Protein AF-A0A539EDB8-F1 (afdb_monomer_lite)

Sequence (164 aa):
GYEDGTENPQGDEALKVAIVQGAGAGLDGASFVAVQQWRHDFDRFDAMSDDEQDEAIGRRKSDNEELLEAPPSAHVKRTAQESFEPAAFMVRRSMPWVEGNDAGLNFVAFATSLDPFEVMLRRMVGQEDGVVDALFGFTRPISGGHYWCPPMKGGQLDLRALVS

Structure (mmCIF, N/CA/C/O backbone):
data_AF-A0A539EDB8-F1
#
_entry.id   AF-A0A539EDB8-F1
#
loop_
_atom_site.group_PDB
_atom_site.id
_atom_site.type_symbol
_atom_site.label_atom_id
_atom_site.label_alt_id
_atom_site.label_comp_id
_atom_site.label_asym_id
_atom_site.label_entity_id
_atom_site.label_seq_id
_atom_site.pdbx_PDB_ins_code
_atom_site.Cartn_x
_atom_site.Cartn_y
_atom_site.Cartn_z
_atom_site.occupancy
_atom_site.B_iso_or_equiv
_atom_site.auth_seq_id
_atom_site.auth_comp_id
_atom_site.auth_asym_id
_atom_site.auth_atom_id
_atom_site.pdbx_PDB_model_num
ATOM 1 N N . GLY A 1 1 ? 6.923 -11.310 -7.945 1.00 85.50 1 GLY A N 1
ATOM 2 C CA . GLY A 1 1 ? 8.362 -11.614 -8.059 1.00 85.50 1 GLY A CA 1
ATOM 3 C C . GLY A 1 1 ? 9.131 -11.040 -6.890 1.00 85.50 1 GLY A C 1
ATOM 4 O O . GLY A 1 1 ? 9.945 -11.750 -6.328 1.00 85.50 1 GLY A O 1
ATOM 5 N N . TYR A 1 2 ? 8.845 -9.792 -6.525 1.00 95.88 2 TYR A N 1
ATOM 6 C CA . TYR A 1 2 ? 9.372 -9.136 -5.331 1.00 95.88 2 TYR A CA 1
ATOM 7 C C . TYR A 1 2 ? 8.613 -9.559 -4.072 1.00 95.88 2 TYR A C 1
ATOM 9 O O . TYR A 1 2 ? 7.455 -9.981 -4.157 1.00 95.88 2 TYR A O 1
ATOM 17 N N . GLU A 1 3 ? 9.279 -9.442 -2.928 1.00 93.94 3 GLU A N 1
ATOM 18 C CA . GLU A 1 3 ? 8.675 -9.615 -1.611 1.00 93.94 3 GLU A CA 1
ATOM 19 C C . GLU A 1 3 ? 7.806 -8.398 -1.268 1.00 93.94 3 GLU A C 1
ATOM 21 O O . GLU A 1 3 ? 8.204 -7.254 -1.485 1.00 93.94 3 GLU A O 1
ATOM 26 N N . ASP A 1 4 ? 6.610 -8.651 -0.735 1.00 92.00 4 ASP A N 1
ATOM 27 C CA . ASP A 1 4 ? 5.717 -7.613 -0.226 1.00 92.00 4 ASP A CA 1
ATOM 28 C C . ASP A 1 4 ? 5.600 -7.725 1.297 1.00 92.00 4 ASP A C 1
ATOM 30 O O . ASP A 1 4 ? 5.514 -8.820 1.851 1.00 92.00 4 ASP A O 1
ATOM 34 N N . GLY A 1 5 ? 5.560 -6.578 1.975 1.00 88.44 5 GLY A N 1
ATOM 35 C CA . GLY A 1 5 ? 5.430 -6.509 3.430 1.00 88.44 5 GLY A CA 1
ATOM 36 C C . GLY A 1 5 ? 6.739 -6.415 4.220 1.00 88.44 5 GLY A C 1
ATOM 37 O O . GLY A 1 5 ? 6.671 -6.492 5.444 1.00 88.44 5 GLY A O 1
ATOM 38 N N . THR A 1 6 ? 7.890 -6.188 3.573 1.00 91.69 6 THR A N 1
ATOM 39 C CA . THR A 1 6 ? 9.197 -6.019 4.247 1.00 91.69 6 THR A CA 1
ATOM 40 C C . THR A 1 6 ? 9.143 -4.972 5.367 1.00 91.69 6 THR A C 1
ATOM 42 O O . THR A 1 6 ? 9.481 -5.262 6.508 1.00 91.69 6 THR A O 1
ATOM 45 N N . GLU A 1 7 ? 8.604 -3.787 5.063 1.00 91.69 7 GLU A N 1
ATOM 46 C CA . GLU A 1 7 ? 8.484 -2.650 5.996 1.00 91.69 7 GLU A CA 1
ATOM 47 C C . GLU A 1 7 ? 7.111 -2.585 6.692 1.00 91.69 7 GLU A C 1
ATOM 49 O O . GLU A 1 7 ? 6.599 -1.515 7.028 1.00 91.69 7 GLU A O 1
ATOM 54 N N . ASN A 1 8 ? 6.426 -3.723 6.827 1.00 95.12 8 ASN A N 1
ATOM 55 C CA . ASN A 1 8 ? 5.126 -3.764 7.490 1.00 95.12 8 ASN A CA 1
ATOM 56 C C . ASN A 1 8 ? 5.315 -3.702 9.018 1.00 95.12 8 ASN A C 1
ATOM 58 O O . ASN A 1 8 ? 6.122 -4.475 9.543 1.00 95.12 8 ASN A O 1
ATOM 62 N N . PRO A 1 9 ? 4.568 -2.859 9.760 1.00 96.38 9 PRO A N 1
ATOM 63 C CA . PRO A 1 9 ? 4.646 -2.838 11.218 1.00 96.38 9 PRO A CA 1
ATOM 64 C C . PRO A 1 9 ? 4.399 -4.226 11.826 1.00 96.38 9 PRO A C 1
ATOM 66 O O . PRO A 1 9 ? 3.585 -5.007 11.322 1.00 96.38 9 PRO A O 1
ATOM 69 N N . GLN A 1 10 ? 5.079 -4.528 12.934 1.00 95.69 10 GLN A N 1
ATOM 70 C CA . GLN A 1 10 ? 5.021 -5.835 13.597 1.00 95.69 10 GLN A CA 1
ATOM 71 C C . GLN A 1 10 ? 4.654 -5.713 15.079 1.00 95.69 10 GLN A C 1
ATOM 73 O O . GLN A 1 10 ? 4.810 -4.657 15.690 1.00 95.69 10 GLN A O 1
ATOM 78 N N . GLY A 1 11 ? 4.172 -6.816 15.662 1.00 96.31 11 GLY A N 1
ATOM 79 C CA . GLY A 1 11 ? 3.869 -6.909 17.093 1.00 96.31 11 GLY A CA 1
ATOM 80 C C . GLY A 1 11 ? 2.942 -5.794 17.585 1.00 96.31 11 GLY A C 1
ATOM 81 O O . GLY A 1 11 ? 1.912 -5.513 16.972 1.00 96.31 11 GLY A O 1
ATOM 82 N N . ASP A 1 12 ? 3.330 -5.149 18.682 1.00 96.94 12 ASP A N 1
ATOM 83 C CA . ASP A 1 12 ? 2.547 -4.081 19.309 1.00 96.94 12 ASP A CA 1
ATOM 84 C C . ASP A 1 12 ? 2.421 -2.832 18.426 1.00 96.94 12 ASP A C 1
ATOM 86 O O . ASP A 1 12 ? 1.398 -2.150 18.478 1.00 96.94 12 ASP A O 1
ATOM 90 N N . GLU A 1 13 ? 3.409 -2.547 17.572 1.00 96.56 13 GLU A N 1
ATOM 91 C CA . GLU A 1 13 ? 3.330 -1.419 16.637 1.00 96.56 13 GLU A CA 1
ATOM 92 C C . GLU A 1 13 ? 2.261 -1.659 15.571 1.00 96.56 13 GLU A C 1
ATOM 94 O O . GLU A 1 13 ? 1.494 -0.753 15.256 1.00 96.56 13 GLU A O 1
ATOM 99 N N . ALA A 1 14 ? 2.110 -2.899 15.093 1.00 97.31 14 ALA A N 1
ATOM 100 C CA . ALA A 1 14 ? 1.012 -3.247 14.192 1.00 97.31 14 ALA A CA 1
ATOM 101 C C . ALA A 1 14 ? -0.359 -2.992 14.836 1.00 97.31 14 ALA A C 1
ATOM 103 O O . ALA A 1 14 ? -1.269 -2.498 14.174 1.00 97.31 14 ALA A O 1
ATOM 104 N N . LEU A 1 15 ? -0.507 -3.290 16.132 1.00 96.88 15 LEU A N 1
ATOM 105 C CA . LEU A 1 15 ? -1.751 -3.034 16.861 1.00 96.88 15 LEU A CA 1
ATOM 106 C C . LEU A 1 15 ? -2.025 -1.535 17.007 1.00 96.88 15 LEU A C 1
ATOM 108 O O . LEU A 1 15 ? -3.148 -1.109 16.758 1.00 96.88 15 LEU A O 1
ATOM 112 N N . LYS A 1 16 ? -1.013 -0.739 17.368 1.00 96.94 16 LYS A N 1
ATOM 113 C CA . LYS A 1 16 ? -1.145 0.722 17.501 1.00 96.94 16 LYS A CA 1
ATOM 114 C C . LYS A 1 16 ? -1.484 1.399 16.175 1.00 96.94 16 LYS A C 1
ATOM 116 O O . LYS A 1 16 ? -2.280 2.330 16.155 1.00 96.94 16 LYS A O 1
ATOM 121 N N . VAL A 1 17 ? -0.879 0.932 15.083 1.00 97.69 17 VAL A N 1
ATOM 122 C CA . VAL A 1 17 ? -1.097 1.478 13.739 1.00 97.69 17 VAL A CA 1
ATOM 123 C C . VAL A 1 17 ? -2.473 1.096 13.203 1.00 97.69 17 VAL A C 1
ATOM 125 O O . VAL A 1 17 ? -3.142 1.931 12.604 1.00 97.69 17 VAL A O 1
ATOM 128 N N . ALA A 1 18 ? -2.912 -0.149 13.401 1.00 98.19 18 ALA A N 1
ATOM 129 C CA . ALA A 1 18 ? -4.136 -0.652 12.783 1.00 98.19 18 ALA A CA 1
ATOM 130 C C . ALA A 1 18 ? -5.411 -0.402 13.601 1.00 98.19 18 ALA A C 1
ATOM 132 O O . ALA A 1 18 ? -6.488 -0.336 13.010 1.00 98.19 18 ALA A O 1
ATOM 133 N N . ILE A 1 19 ? -5.324 -0.321 14.934 1.00 98.25 19 ILE A N 1
ATOM 134 C CA . ILE A 1 19 ? -6.491 -0.343 15.825 1.00 98.25 19 ILE A CA 1
ATOM 135 C C . ILE A 1 19 ? -6.646 0.988 16.554 1.00 98.25 19 ILE A C 1
ATOM 137 O O . ILE A 1 19 ? -5.753 1.436 17.269 1.00 98.25 19 ILE A O 1
ATOM 141 N N . VAL A 1 20 ? -7.821 1.598 16.413 1.00 98.19 20 VAL A N 1
ATOM 142 C CA . VAL A 1 20 ? -8.168 2.866 17.061 1.00 98.19 20 VAL A CA 1
ATOM 143 C C . VAL A 1 20 ? -8.187 2.705 18.584 1.00 98.19 20 VAL A C 1
ATOM 145 O O . VAL A 1 20 ? -8.784 1.764 19.115 1.00 98.19 20 VAL A O 1
ATOM 148 N N . GLN A 1 21 ? -7.561 3.648 19.292 1.00 96.50 21 GLN A N 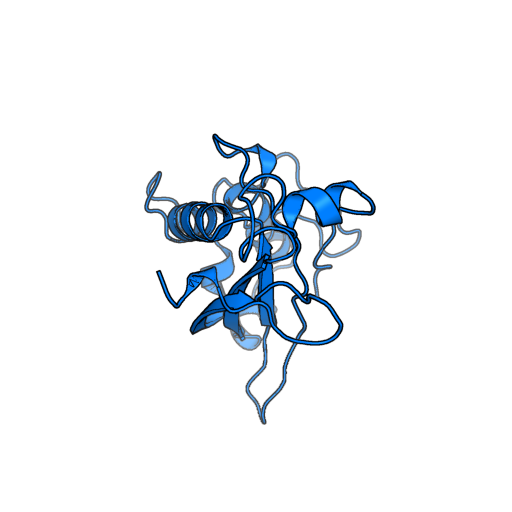1
ATOM 149 C CA . GLN A 1 21 ? -7.521 3.716 20.754 1.00 96.50 21 GLN A CA 1
ATOM 150 C C . GLN A 1 21 ? -7.703 5.162 21.232 1.00 96.50 21 GLN A C 1
ATOM 152 O O . GLN A 1 21 ? -7.154 6.087 20.638 1.00 96.50 21 GLN A O 1
ATOM 157 N N . GLY A 1 22 ? -8.432 5.359 22.332 1.00 95.44 22 GLY A N 1
ATOM 158 C CA . GLY A 1 22 ? -8.632 6.672 22.953 1.00 95.44 22 GLY A CA 1
ATOM 159 C C . GLY A 1 22 ? -9.616 7.598 22.225 1.00 95.44 22 GLY A C 1
ATOM 160 O O . GLY A 1 22 ? -9.765 8.747 22.632 1.00 95.44 22 GLY A O 1
ATOM 161 N N . ALA A 1 23 ? -10.306 7.115 21.189 1.00 94.88 23 ALA A N 1
ATOM 162 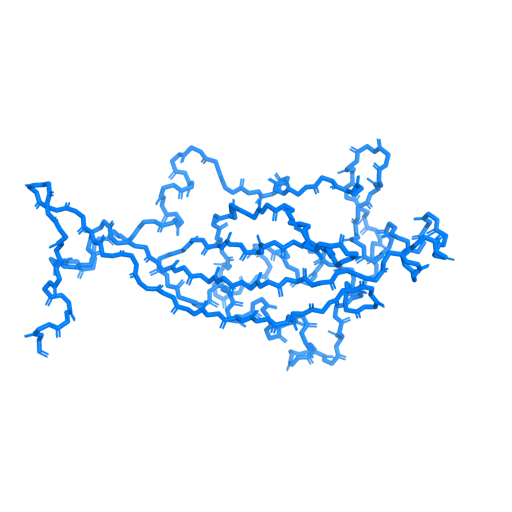C CA . ALA A 1 23 ? -11.360 7.834 20.469 1.00 94.88 23 ALA A CA 1
ATOM 163 C C . ALA A 1 23 ? -12.740 7.676 21.134 1.00 94.88 23 ALA A C 1
ATOM 165 O O . ALA A 1 23 ? -13.677 8.414 20.828 1.00 94.88 23 ALA A O 1
ATOM 166 N N . GLY A 1 24 ? -12.865 6.733 22.069 1.00 93.88 24 GLY A N 1
ATOM 167 C CA . GLY A 1 24 ? -14.055 6.522 22.871 1.00 93.88 24 GLY A CA 1
ATOM 168 C C . GLY A 1 24 ? -14.990 5.447 22.327 1.00 93.88 24 GLY A C 1
ATOM 169 O O . GLY A 1 24 ? -14.699 4.674 21.413 1.00 93.88 24 GLY A O 1
ATOM 170 N N . ALA A 1 25 ? -16.152 5.358 22.963 1.00 91.38 25 ALA A N 1
ATOM 171 C CA . ALA A 1 25 ? -17.072 4.251 22.777 1.00 91.38 25 ALA A CA 1
ATOM 172 C C . ALA A 1 25 ? -17.647 4.197 21.348 1.00 91.38 25 ALA A C 1
ATOM 174 O O . ALA A 1 25 ? -18.200 5.180 20.868 1.00 91.38 25 ALA A O 1
ATOM 175 N N . GLY A 1 26 ? -17.578 3.027 20.707 1.00 91.75 26 GLY A N 1
ATOM 176 C CA . GLY A 1 26 ? -17.996 2.843 19.313 1.00 91.75 26 GLY A CA 1
ATOM 177 C C . GLY A 1 26 ? -16.875 3.049 18.292 1.00 91.75 26 GLY A C 1
ATOM 178 O O . GLY A 1 26 ? -17.048 2.634 17.154 1.00 91.75 26 GLY A O 1
ATOM 179 N N . LEU A 1 27 ? -15.728 3.616 18.686 1.00 95.88 27 LEU A N 1
ATOM 180 C CA . LEU A 1 27 ? -14.536 3.745 17.838 1.00 95.88 27 LEU A CA 1
ATOM 181 C C . LEU A 1 27 ? -13.333 2.983 18.397 1.00 95.88 27 LEU A C 1
ATOM 183 O O . LEU A 1 27 ? -12.590 2.391 17.623 1.00 95.88 27 LEU A O 1
ATOM 187 N N . ASP A 1 28 ? -13.151 2.941 19.716 1.00 96.75 28 ASP A N 1
ATOM 188 C CA . ASP A 1 28 ? -12.068 2.174 20.336 1.00 96.75 28 ASP A CA 1
ATOM 189 C C . ASP A 1 28 ? -12.185 0.684 19.996 1.00 96.75 28 ASP A C 1
ATOM 191 O O . ASP A 1 28 ? -13.193 0.044 20.306 1.00 96.75 28 ASP A O 1
ATOM 195 N N . GLY A 1 29 ? -11.139 0.138 19.373 1.00 97.44 29 GLY A N 1
ATOM 196 C CA . GLY A 1 29 ? -11.099 -1.223 18.836 1.00 97.44 29 GLY A CA 1
ATOM 197 C C . GLY A 1 29 ? -11.517 -1.347 17.365 1.00 97.44 29 GLY A C 1
ATOM 198 O O . GLY A 1 29 ? -11.500 -2.457 16.836 1.00 97.44 29 GLY A O 1
ATOM 199 N N . ALA A 1 30 ? -11.902 -0.249 16.711 1.00 98.06 30 ALA A N 1
ATOM 200 C CA . ALA A 1 30 ? -12.186 -0.219 15.280 1.00 98.06 30 ALA A CA 1
ATOM 201 C C . ALA A 1 30 ? -10.903 -0.171 14.437 1.00 98.06 30 ALA A C 1
ATOM 203 O O . ALA A 1 30 ? -9.815 0.111 14.942 1.00 98.06 30 ALA A O 1
ATOM 204 N N . SER A 1 31 ? -11.056 -0.376 13.131 1.00 98.50 31 SER A N 1
ATOM 205 C CA . SER A 1 31 ? -10.008 -0.137 12.136 1.00 98.50 31 SER A CA 1
ATOM 206 C C . SER A 1 31 ? -10.604 0.448 10.860 1.00 98.50 31 SER A C 1
ATOM 208 O O . SER A 1 31 ? -11.745 0.142 10.505 1.00 98.50 31 SER A O 1
ATOM 210 N N . PHE A 1 32 ? -9.842 1.280 10.162 1.00 98.50 32 PHE A N 1
ATOM 211 C CA . PHE A 1 32 ? -10.184 1.761 8.829 1.00 98.50 32 PHE A CA 1
ATOM 212 C C . PHE A 1 32 ? -9.405 0.961 7.798 1.00 98.50 32 PHE A C 1
ATOM 214 O O . PHE A 1 32 ? -8.218 0.693 7.979 1.00 98.50 32 PHE A O 1
ATOM 221 N N . VAL A 1 33 ? -10.089 0.568 6.725 1.00 98.56 33 VAL A N 1
ATOM 222 C CA . VAL A 1 33 ? -9.537 -0.331 5.714 1.00 98.56 33 VAL A CA 1
ATOM 223 C C . VAL A 1 33 ? -9.606 0.315 4.345 1.00 98.56 33 VAL A C 1
ATOM 225 O O . VAL A 1 33 ? -10.687 0.675 3.878 1.00 98.56 33 VAL A O 1
ATOM 228 N N . ALA A 1 34 ? -8.458 0.408 3.685 1.00 98.44 34 ALA A N 1
ATOM 229 C CA . ALA A 1 34 ? -8.376 0.714 2.267 1.00 98.44 34 ALA A CA 1
ATOM 230 C C . ALA A 1 34 ? -8.158 -0.583 1.487 1.00 98.44 34 ALA A C 1
ATOM 232 O O . ALA A 1 34 ? -7.265 -1.371 1.812 1.00 98.44 34 ALA A O 1
ATOM 233 N N . VAL A 1 35 ? -8.981 -0.805 0.464 1.00 98.31 35 VAL A N 1
ATOM 234 C CA . VAL A 1 35 ? -8.866 -1.949 -0.443 1.00 98.31 35 VAL A CA 1
ATOM 235 C C . VAL A 1 35 ? -8.748 -1.438 -1.865 1.00 98.31 35 VAL A C 1
ATOM 237 O O . VAL A 1 35 ? -9.535 -0.592 -2.287 1.00 98.31 35 VAL A O 1
ATOM 240 N N . GLN A 1 36 ? -7.800 -1.979 -2.621 1.00 98.50 36 GLN A N 1
ATOM 241 C CA . GLN A 1 36 ? -7.713 -1.779 -4.062 1.00 98.50 36 GLN A CA 1
ATOM 242 C C . GLN A 1 36 ? -7.356 -3.090 -4.746 1.00 98.50 36 GLN A C 1
ATOM 244 O O . GLN A 1 36 ? -6.399 -3.760 -4.361 1.00 98.50 36 GLN A O 1
ATOM 249 N N . GLN A 1 37 ? -8.088 -3.435 -5.798 1.00 98.50 37 GLN A N 1
ATOM 250 C CA . GLN A 1 37 ? -7.680 -4.519 -6.678 1.00 98.50 37 GLN A CA 1
ATOM 251 C C . GLN A 1 37 ? -6.803 -3.937 -7.777 1.00 98.50 37 GLN A C 1
ATOM 253 O O . GLN A 1 37 ? -7.242 -3.077 -8.540 1.00 98.50 37 GLN A O 1
ATOM 258 N N . TRP A 1 38 ? -5.570 -4.412 -7.862 1.00 98.50 38 TRP A N 1
ATOM 259 C CA . TRP A 1 38 ? -4.599 -4.024 -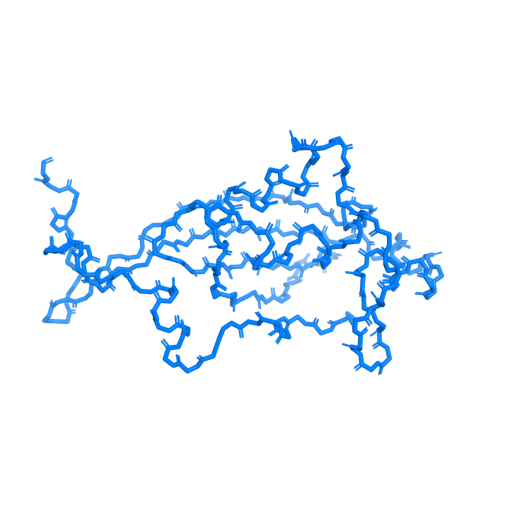8.872 1.00 98.50 38 TRP A CA 1
ATOM 260 C C . TRP A 1 38 ? -4.417 -5.158 -9.863 1.00 98.50 38 TRP A C 1
ATOM 262 O O . TRP A 1 38 ? -4.183 -6.294 -9.455 1.00 98.50 38 TRP A O 1
ATOM 272 N N . ARG A 1 39 ? -4.511 -4.846 -11.156 1.00 98.62 39 ARG A N 1
ATOM 273 C CA . ARG A 1 39 ? -4.239 -5.786 -12.244 1.00 98.62 39 ARG A CA 1
ATOM 274 C C . ARG A 1 39 ? -2.871 -5.502 -12.838 1.00 98.62 39 ARG A C 1
ATOM 276 O O . ARG A 1 39 ? -2.593 -4.357 -13.201 1.00 98.62 39 ARG A O 1
ATOM 283 N N . HIS A 1 40 ? -2.054 -6.540 -12.946 1.00 98.50 40 HIS A N 1
ATOM 284 C CA . HIS A 1 40 ? -0.710 -6.458 -13.505 1.00 98.50 40 HIS A CA 1
ATOM 285 C C . HIS A 1 40 ? -0.726 -6.742 -15.010 1.00 98.50 40 HIS A C 1
ATOM 287 O O . HIS A 1 40 ? -1.537 -7.523 -15.505 1.00 98.50 40 HIS A O 1
ATOM 293 N N . ASP A 1 41 ? 0.179 -6.087 -15.724 1.00 98.25 41 ASP A N 1
ATOM 294 C CA . ASP A 1 41 ? 0.545 -6.363 -17.107 1.00 98.25 41 ASP A CA 1
ATOM 295 C C . ASP A 1 41 ? 1.878 -7.124 -17.085 1.00 98.25 41 ASP A C 1
ATOM 297 O O . ASP A 1 41 ? 2.955 -6.525 -17.027 1.00 98.25 41 ASP A O 1
ATOM 301 N N . PHE A 1 42 ? 1.792 -8.456 -17.020 1.00 96.81 42 PHE A N 1
ATOM 302 C CA . PHE A 1 42 ? 2.973 -9.315 -16.907 1.00 96.81 42 PHE A CA 1
ATOM 303 C C . PHE A 1 42 ? 3.826 -9.291 -18.170 1.00 96.81 42 PHE A C 1
ATOM 305 O O . PHE A 1 42 ? 5.042 -9.275 -18.049 1.00 96.81 42 PHE A O 1
ATOM 312 N N . ASP A 1 43 ? 3.220 -9.192 -19.357 1.00 97.31 43 ASP A N 1
ATOM 313 C CA . ASP A 1 43 ? 3.970 -9.093 -20.614 1.00 97.31 43 ASP A CA 1
ATOM 314 C C . ASP A 1 43 ? 4.849 -7.838 -20.622 1.00 97.31 43 ASP A C 1
ATOM 316 O O . ASP A 1 43 ? 6.018 -7.883 -21.011 1.00 97.31 43 ASP A O 1
ATOM 320 N N . ARG A 1 44 ? 4.307 -6.706 -20.154 1.00 97.69 44 ARG A N 1
ATOM 321 C CA . ARG A 1 44 ? 5.081 -5.472 -20.025 1.00 97.69 44 ARG A CA 1
ATOM 322 C C . ARG A 1 44 ? 6.164 -5.574 -18.959 1.00 97.69 44 ARG A C 1
ATOM 324 O O . ARG A 1 44 ? 7.262 -5.077 -19.184 1.00 97.69 44 ARG A O 1
ATOM 331 N N . PHE A 1 45 ? 5.852 -6.181 -17.819 1.00 97.31 45 PHE A N 1
ATOM 332 C CA . PHE A 1 45 ? 6.811 -6.360 -16.734 1.00 97.31 45 PHE A CA 1
ATOM 333 C C . PHE A 1 45 ? 7.971 -7.280 -17.139 1.00 97.31 45 PHE A C 1
ATOM 335 O O . PHE A 1 45 ? 9.129 -6.933 -16.933 1.00 97.31 45 PHE A O 1
ATOM 342 N N . ASP A 1 46 ? 7.678 -8.405 -17.789 1.00 96.69 46 ASP A N 1
ATOM 343 C CA . ASP A 1 46 ? 8.667 -9.389 -18.238 1.00 96.69 46 ASP A CA 1
ATOM 344 C C . ASP A 1 46 ? 9.523 -8.877 -19.410 1.00 96.69 46 ASP A C 1
ATOM 346 O O . ASP A 1 46 ? 10.618 -9.387 -19.647 1.00 96.69 46 ASP A O 1
ATOM 350 N N . ALA A 1 47 ? 9.052 -7.858 -20.137 1.00 97.94 47 ALA A N 1
ATOM 351 C CA . ALA A 1 47 ? 9.831 -7.171 -21.165 1.00 97.94 47 ALA A CA 1
ATOM 352 C C . ALA A 1 47 ? 10.839 -6.150 -20.599 1.00 97.94 47 ALA A C 1
ATOM 354 O O . ALA A 1 47 ? 11.726 -5.720 -21.340 1.00 97.94 47 ALA A O 1
ATOM 355 N N . MET A 1 48 ? 10.706 -5.747 -19.329 1.00 97.94 48 MET A N 1
ATOM 356 C CA . MET A 1 48 ? 11.673 -4.880 -18.647 1.00 97.94 48 MET A CA 1
ATOM 357 C C . MET A 1 48 ? 12.935 -5.670 -18.292 1.00 97.94 48 MET A C 1
ATOM 359 O O . MET A 1 48 ? 12.860 -6.840 -17.913 1.00 97.94 48 MET A O 1
ATOM 363 N N . SER A 1 49 ? 14.092 -5.018 -18.366 1.00 98.12 49 SER A N 1
ATOM 364 C CA . SER A 1 49 ? 15.331 -5.549 -17.794 1.00 98.12 49 SER A CA 1
ATOM 365 C C . SER A 1 49 ? 15.238 -5.671 -16.268 1.00 98.12 49 SER A C 1
ATOM 367 O O . SER A 1 49 ? 14.430 -4.994 -15.630 1.00 98.12 49 SER A O 1
ATOM 369 N N . ASP A 1 50 ? 16.080 -6.520 -15.672 1.00 97.06 50 ASP A N 1
ATOM 370 C CA . ASP A 1 50 ? 16.119 -6.689 -14.213 1.00 97.06 50 ASP A CA 1
ATOM 371 C C . ASP A 1 50 ? 16.408 -5.355 -13.497 1.00 97.06 50 ASP A C 1
ATOM 373 O O . ASP A 1 50 ? 15.742 -5.040 -12.513 1.00 97.06 50 ASP A O 1
ATOM 377 N N . ASP A 1 51 ? 17.311 -4.532 -14.046 1.00 97.62 51 ASP A N 1
ATOM 378 C CA . ASP A 1 51 ? 17.625 -3.201 -13.512 1.00 97.62 51 ASP A CA 1
ATOM 379 C C . ASP A 1 51 ? 16.403 -2.268 -13.562 1.00 97.62 51 ASP A C 1
ATOM 381 O O . ASP A 1 51 ? 16.098 -1.598 -12.580 1.00 97.62 51 ASP A O 1
ATOM 385 N N . GLU A 1 52 ? 15.644 -2.259 -14.665 1.00 98.19 52 GLU A N 1
ATOM 386 C CA . GLU A 1 52 ? 14.415 -1.457 -14.767 1.00 98.19 52 GLU A CA 1
ATOM 387 C C . GLU A 1 52 ? 13.339 -1.923 -13.773 1.00 98.19 52 GLU A C 1
ATOM 389 O O . GLU A 1 52 ? 12.600 -1.095 -13.232 1.00 98.19 52 GLU A O 1
ATOM 394 N N . GLN A 1 53 ? 13.221 -3.234 -13.521 1.00 98.50 53 GLN A N 1
ATOM 395 C CA . GLN A 1 53 ? 12.299 -3.756 -12.506 1.00 98.50 53 GLN A CA 1
ATOM 396 C C . GLN A 1 53 ? 12.746 -3.327 -11.100 1.00 98.50 53 GLN A C 1
ATOM 398 O O . GLN A 1 53 ? 11.930 -2.824 -10.323 1.00 98.50 53 GLN A O 1
ATOM 403 N N . ASP A 1 54 ? 14.035 -3.471 -10.791 1.00 98.50 54 ASP A N 1
ATOM 404 C CA . ASP A 1 54 ? 14.616 -3.105 -9.500 1.00 98.50 54 ASP A CA 1
ATOM 405 C C . ASP A 1 54 ? 14.502 -1.596 -9.240 1.00 98.50 54 ASP A C 1
ATOM 407 O O . ASP A 1 54 ? 14.122 -1.191 -8.141 1.00 98.50 54 ASP A O 1
ATOM 411 N N . GLU A 1 55 ? 14.744 -0.752 -10.246 1.00 98.38 55 GLU A N 1
ATOM 412 C CA . GLU A 1 55 ? 14.567 0.702 -10.170 1.00 98.38 55 GLU A CA 1
ATOM 413 C C . GLU A 1 55 ? 13.098 1.108 -10.005 1.00 98.38 55 GLU A C 1
ATOM 415 O O . GLU A 1 55 ? 12.797 2.034 -9.249 1.00 98.38 55 GLU A O 1
ATOM 420 N N . ALA A 1 56 ? 12.165 0.417 -10.669 1.00 98.56 56 ALA A N 1
ATOM 421 C CA . ALA A 1 56 ? 10.741 0.706 -10.531 1.00 98.56 56 ALA A CA 1
ATOM 422 C C . ALA A 1 56 ? 10.213 0.366 -9.128 1.00 98.56 56 ALA A C 1
ATOM 424 O O . ALA A 1 56 ? 9.398 1.108 -8.576 1.00 98.56 56 ALA A O 1
ATOM 425 N N . ILE A 1 57 ? 10.686 -0.731 -8.530 1.00 98.38 57 ILE A N 1
ATOM 426 C CA . ILE A 1 57 ? 10.320 -1.123 -7.163 1.00 98.38 57 ILE A CA 1
ATOM 427 C C . ILE A 1 57 ? 11.108 -0.316 -6.120 1.00 98.38 57 ILE A C 1
ATOM 429 O O . ILE A 1 57 ? 10.546 0.106 -5.109 1.00 98.38 57 ILE A O 1
ATOM 433 N N . GLY A 1 58 ? 12.394 -0.071 -6.362 1.00 98.31 58 GLY A N 1
ATOM 434 C CA . GLY A 1 58 ? 13.350 0.501 -5.411 1.00 98.31 58 GLY A CA 1
ATOM 435 C C . GLY A 1 58 ? 14.066 -0.536 -4.539 1.00 98.31 58 GLY A C 1
ATOM 436 O O . GLY A 1 58 ? 14.705 -0.166 -3.555 1.00 98.31 58 GLY A O 1
ATOM 437 N N . ARG A 1 59 ? 13.959 -1.829 -4.866 1.00 98.38 59 ARG A N 1
ATOM 438 C CA . ARG A 1 59 ? 14.645 -2.934 -4.173 1.00 98.38 59 ARG A CA 1
ATOM 439 C C . ARG A 1 59 ? 15.148 -3.940 -5.190 1.00 98.38 59 ARG A C 1
ATOM 441 O O . ARG A 1 59 ? 14.544 -4.066 -6.247 1.00 98.38 59 ARG A O 1
ATOM 448 N N . ARG A 1 60 ? 16.184 -4.698 -4.838 1.00 97.88 60 ARG A N 1
ATOM 449 C CA . ARG A 1 60 ? 16.660 -5.807 -5.663 1.00 97.88 60 ARG A CA 1
ATOM 450 C C . ARG A 1 60 ? 15.753 -7.017 -5.561 1.00 97.88 60 ARG A C 1
ATOM 452 O O . ARG A 1 60 ? 15.434 -7.478 -4.467 1.00 97.88 60 ARG A O 1
ATOM 459 N N . LYS A 1 61 ? 15.397 -7.604 -6.698 1.00 96.94 61 LYS A N 1
ATOM 460 C CA . LYS A 1 61 ? 14.578 -8.825 -6.749 1.00 96.94 61 LYS A CA 1
ATOM 461 C C . LYS A 1 61 ? 15.260 -10.030 -6.106 1.00 96.94 61 LYS A C 1
ATOM 463 O O . LYS A 1 61 ? 14.584 -10.910 -5.582 1.00 96.94 61 LYS A O 1
ATOM 468 N N . SER A 1 62 ? 16.590 -10.091 -6.190 1.00 96.69 62 SER A N 1
ATOM 469 C CA . SER A 1 62 ? 17.392 -11.258 -5.810 1.00 96.69 62 SER A CA 1
ATOM 470 C C . SER A 1 62 ? 17.479 -11.489 -4.304 1.00 96.69 62 SER A C 1
ATOM 472 O O . SER A 1 62 ? 17.509 -12.636 -3.865 1.00 96.69 62 SER A O 1
ATOM 474 N N . ASP A 1 63 ? 17.565 -10.412 -3.527 1.00 96.50 63 ASP A N 1
ATOM 475 C CA . ASP A 1 63 ? 17.816 -10.444 -2.081 1.00 96.50 63 ASP A CA 1
ATOM 476 C C . ASP A 1 63 ? 16.916 -9.484 -1.292 1.00 96.50 63 ASP A C 1
ATOM 478 O O . ASP A 1 63 ? 17.036 -9.401 -0.071 1.00 96.50 63 ASP A O 1
ATOM 482 N N . ASN A 1 64 ? 15.996 -8.794 -1.973 1.00 97.44 64 ASN A N 1
ATOM 483 C CA . ASN A 1 64 ? 15.087 -7.821 -1.387 1.00 97.44 64 ASN A CA 1
ATOM 484 C C . ASN A 1 64 ? 15.816 -6.664 -0.679 1.00 97.44 64 ASN A C 1
ATOM 486 O O . ASN A 1 64 ? 15.221 -6.023 0.180 1.00 97.44 64 ASN A O 1
ATOM 490 N N . GLU A 1 65 ? 17.076 -6.347 -0.995 1.00 97.00 65 GLU A N 1
ATOM 491 C CA . GLU A 1 65 ? 17.731 -5.165 -0.420 1.00 97.00 65 GLU A CA 1
ATOM 492 C C . GLU A 1 65 ? 17.244 -3.870 -1.080 1.00 97.00 65 GLU A C 1
ATOM 494 O O . GLU A 1 65 ? 17.066 -3.804 -2.297 1.00 97.00 65 GLU A O 1
ATOM 499 N N . GLU A 1 66 ? 17.051 -2.816 -0.282 1.00 96.50 66 GLU A N 1
ATOM 500 C CA . GLU A 1 66 ? 16.709 -1.490 -0.804 1.00 96.50 66 GLU A CA 1
ATOM 501 C C . GLU A 1 66 ? 17.868 -0.889 -1.606 1.00 96.50 66 GLU A C 1
ATOM 503 O O . GLU A 1 66 ? 19.036 -0.969 -1.218 1.00 96.50 66 GLU A O 1
ATOM 508 N N . LEU A 1 67 ? 17.539 -0.245 -2.724 1.00 97.25 67 LEU A N 1
ATOM 509 C CA . LEU A 1 67 ? 18.505 0.500 -3.516 1.00 97.25 67 LEU A CA 1
ATOM 510 C C . LEU A 1 67 ? 18.764 1.872 -2.879 1.00 97.25 67 LEU A C 1
ATOM 512 O O . LEU A 1 67 ? 17.858 2.699 -2.759 1.00 97.25 67 LEU A O 1
ATOM 516 N N . LEU A 1 68 ? 20.024 2.139 -2.524 1.00 93.50 68 LEU A N 1
ATOM 517 C CA . LEU A 1 68 ? 20.438 3.425 -1.946 1.00 93.50 68 LEU A CA 1
ATOM 518 C C . LEU A 1 68 ? 20.128 4.601 -2.885 1.00 93.50 68 LEU A C 1
ATOM 520 O O . LEU A 1 68 ? 19.564 5.602 -2.453 1.00 93.50 68 LEU A O 1
ATOM 524 N N . GLU A 1 69 ? 20.422 4.429 -4.174 1.00 94.94 69 GLU A N 1
ATOM 525 C CA . GLU A 1 69 ? 20.262 5.444 -5.222 1.00 94.94 69 GLU A CA 1
ATOM 526 C C . GLU A 1 69 ? 19.050 5.150 -6.126 1.00 94.94 69 GLU A C 1
ATOM 528 O O . GLU A 1 69 ? 19.096 5.379 -7.334 1.00 94.94 69 GLU A O 1
ATOM 533 N N . ALA A 1 70 ? 17.964 4.602 -5.565 1.00 96.88 70 ALA A N 1
ATOM 534 C CA . ALA A 1 70 ? 16.724 4.418 -6.320 1.00 96.88 70 ALA A CA 1
ATOM 535 C C . ALA A 1 70 ? 16.206 5.756 -6.886 1.00 96.88 70 ALA A C 1
ATOM 537 O O . ALA A 1 70 ? 16.257 6.780 -6.191 1.00 96.88 70 ALA A O 1
ATOM 538 N N . PRO A 1 71 ? 15.637 5.760 -8.107 1.00 98.19 71 PRO A N 1
ATOM 539 C CA . PRO A 1 71 ? 15.060 6.966 -8.680 1.00 98.19 71 PRO A CA 1
ATOM 540 C C . PRO A 1 71 ? 13.900 7.493 -7.815 1.00 98.19 71 PRO A C 1
ATOM 542 O O . PRO A 1 71 ? 13.206 6.709 -7.165 1.00 98.19 71 PRO A O 1
ATOM 545 N N . PRO A 1 72 ? 13.597 8.807 -7.845 1.00 98.31 72 PRO A N 1
ATOM 546 C CA . PRO A 1 72 ? 12.493 9.380 -7.067 1.00 98.31 72 PRO A CA 1
ATOM 547 C C . PRO A 1 72 ? 11.111 8.778 -7.365 1.00 98.31 72 PRO A C 1
ATOM 549 O O . PRO A 1 72 ? 10.206 8.899 -6.542 1.00 98.31 72 PRO A O 1
ATOM 552 N N . SER A 1 73 ? 10.939 8.161 -8.539 1.00 98.62 73 SER A N 1
ATOM 553 C CA . SER A 1 73 ? 9.720 7.463 -8.961 1.00 98.62 73 SER A CA 1
ATOM 554 C C . SER A 1 73 ? 9.605 6.033 -8.432 1.00 98.62 73 SER A C 1
ATOM 556 O O . SER A 1 73 ? 8.543 5.438 -8.594 1.00 98.62 73 SER A O 1
ATOM 558 N N . ALA A 1 74 ? 10.663 5.467 -7.842 1.00 98.69 74 ALA A N 1
ATOM 559 C CA . ALA A 1 74 ? 10.655 4.106 -7.317 1.00 98.69 74 ALA A CA 1
ATOM 560 C C . ALA A 1 74 ? 9.571 3.934 -6.250 1.00 98.69 74 ALA A C 1
ATOM 562 O O . ALA A 1 74 ? 9.443 4.781 -5.360 1.00 98.69 74 ALA A O 1
ATOM 563 N N . HIS A 1 75 ? 8.838 2.821 -6.299 1.00 98.56 75 HIS A N 1
ATOM 564 C CA . HIS A 1 75 ? 7.692 2.579 -5.424 1.00 98.56 75 HIS A CA 1
ATOM 565 C C . HIS A 1 75 ? 8.040 2.759 -3.939 1.00 98.56 75 HIS A C 1
ATOM 567 O O . HIS A 1 75 ? 7.369 3.516 -3.241 1.00 98.56 75 HIS A O 1
ATOM 573 N N . VAL A 1 76 ? 9.159 2.185 -3.474 1.00 97.69 76 VAL A N 1
ATOM 574 C CA . VAL A 1 76 ? 9.630 2.359 -2.086 1.00 97.69 76 VAL A CA 1
ATOM 575 C C . VAL A 1 76 ? 9.822 3.833 -1.713 1.00 97.69 76 VAL A C 1
ATOM 577 O O . VAL A 1 76 ? 9.426 4.232 -0.622 1.00 97.69 76 VAL A O 1
ATOM 580 N N . LYS A 1 77 ? 10.346 4.679 -2.611 1.00 97.56 77 LYS A N 1
ATOM 581 C CA . LYS A 1 77 ? 10.492 6.122 -2.345 1.00 97.56 77 LYS A CA 1
ATOM 582 C C . LYS A 1 77 ? 9.145 6.846 -2.336 1.00 97.56 77 LYS A C 1
ATOM 584 O O . LYS A 1 77 ? 8.975 7.807 -1.589 1.00 97.56 77 LYS A O 1
ATOM 589 N N . ARG A 1 78 ? 8.168 6.381 -3.123 1.00 98.31 78 ARG A N 1
ATOM 590 C CA . ARG A 1 78 ? 6.804 6.936 -3.124 1.00 98.31 78 ARG A CA 1
ATOM 591 C C . ARG A 1 78 ? 5.991 6.527 -1.898 1.00 98.31 78 ARG A C 1
ATOM 593 O O . ARG A 1 78 ? 5.083 7.264 -1.527 1.00 98.31 78 ARG A O 1
ATOM 600 N N . THR A 1 79 ? 6.304 5.397 -1.263 1.00 97.50 79 THR A N 1
ATOM 601 C CA . THR A 1 79 ? 5.480 4.818 -0.186 1.00 97.50 79 THR A CA 1
ATOM 602 C C . THR A 1 79 ? 6.210 4.596 1.141 1.00 97.50 79 THR A C 1
ATOM 604 O O . THR A 1 79 ? 5.652 3.952 2.028 1.00 97.50 79 THR A O 1
ATOM 607 N N . ALA A 1 80 ? 7.432 5.110 1.309 1.00 96.50 80 ALA A N 1
ATOM 608 C CA . ALA A 1 80 ? 8.159 5.079 2.581 1.00 96.50 80 ALA A CA 1
ATOM 609 C C . ALA A 1 80 ? 7.337 5.776 3.679 1.00 96.50 80 ALA A C 1
ATOM 611 O O . ALA A 1 80 ? 7.142 6.994 3.644 1.00 96.50 80 ALA A O 1
ATOM 612 N N . GLN A 1 81 ? 6.800 5.008 4.626 1.00 96.75 81 GLN A N 1
ATOM 613 C CA . GLN A 1 81 ? 5.727 5.453 5.527 1.00 96.75 81 GLN A CA 1
ATOM 614 C C . GLN A 1 81 ? 6.194 6.564 6.477 1.00 96.75 81 GLN A C 1
ATOM 616 O O . GLN A 1 81 ? 5.459 7.505 6.772 1.00 96.75 81 GLN A O 1
ATOM 621 N N . GLU A 1 82 ? 7.449 6.488 6.899 1.00 96.31 82 GLU A N 1
ATOM 622 C CA . GLU A 1 82 ? 8.149 7.434 7.760 1.00 96.31 82 GLU A CA 1
ATOM 623 C C . GLU A 1 82 ? 8.491 8.768 7.080 1.00 96.31 82 GLU A C 1
ATOM 625 O O . GLU A 1 82 ? 8.832 9.728 7.763 1.00 96.31 82 GLU A O 1
ATOM 630 N N . SER A 1 83 ? 8.392 8.851 5.749 1.00 95.75 83 SER A N 1
ATOM 631 C CA . SER A 1 83 ? 8.725 10.061 4.979 1.00 95.75 83 SER A CA 1
ATOM 632 C C . SER A 1 83 ? 7.569 11.066 4.847 1.00 95.75 83 SER A C 1
ATOM 634 O O . SER A 1 83 ? 7.698 12.083 4.160 1.00 95.75 83 SER A O 1
ATOM 636 N N . PHE A 1 84 ? 6.422 10.770 5.457 1.00 97.25 84 PHE A N 1
ATOM 637 C CA . PHE A 1 84 ? 5.250 11.643 5.493 1.00 97.25 84 PHE A CA 1
ATOM 638 C C . PHE A 1 84 ? 5.180 12.397 6.826 1.00 97.25 84 PHE A C 1
ATOM 640 O O . PHE A 1 84 ? 5.702 11.931 7.836 1.00 97.25 84 PHE A O 1
ATOM 647 N N . GLU A 1 85 ? 4.507 13.550 6.834 1.00 95.56 85 GLU A N 1
ATOM 648 C CA . GLU A 1 85 ? 4.234 14.326 8.048 1.00 95.56 85 GLU A CA 1
ATOM 649 C C . GLU A 1 85 ? 2.714 14.563 8.190 1.00 95.56 85 GLU A C 1
ATOM 651 O O . GLU A 1 85 ? 2.142 15.302 7.381 1.00 95.56 85 GLU A O 1
ATOM 656 N N . PRO A 1 86 ? 2.042 13.947 9.183 1.00 95.81 86 PRO A N 1
ATOM 657 C CA . PRO A 1 86 ? 2.574 12.911 10.076 1.00 95.81 86 PRO A CA 1
ATOM 658 C C . PRO A 1 86 ? 2.933 11.623 9.314 1.00 95.81 86 PRO A C 1
ATOM 660 O O . PRO A 1 86 ? 2.459 11.399 8.199 1.00 95.81 86 PRO A O 1
ATOM 663 N N . ALA A 1 87 ? 3.745 10.759 9.933 1.00 97.19 87 ALA A N 1
ATOM 664 C CA . ALA A 1 87 ? 4.126 9.478 9.342 1.00 97.19 87 ALA A CA 1
ATOM 665 C C . ALA A 1 87 ? 2.887 8.641 8.987 1.00 97.19 87 ALA A C 1
ATOM 667 O O . ALA A 1 87 ? 1.979 8.449 9.800 1.00 97.19 87 ALA A O 1
ATOM 668 N N . ALA A 1 88 ? 2.864 8.120 7.766 1.00 97.50 88 ALA A N 1
ATOM 669 C CA . ALA A 1 88 ? 1.708 7.476 7.158 1.00 97.50 88 ALA A CA 1
ATOM 670 C C . ALA A 1 88 ? 1.733 5.956 7.376 1.00 97.50 88 ALA A C 1
ATOM 672 O O . ALA A 1 88 ? 1.611 5.180 6.431 1.00 97.50 88 ALA A O 1
ATOM 673 N N . PHE A 1 89 ? 1.902 5.514 8.624 1.00 97.88 89 PHE A N 1
ATOM 674 C CA . PHE A 1 89 ? 1.951 4.084 8.923 1.00 97.88 89 PHE A CA 1
ATOM 675 C C . PHE A 1 89 ? 0.603 3.384 8.687 1.00 97.88 89 PHE A C 1
ATOM 677 O O . PHE A 1 89 ? -0.453 3.861 9.102 1.00 97.88 89 PHE A O 1
ATOM 684 N N . MET A 1 90 ? 0.656 2.205 8.070 1.00 97.94 90 MET A N 1
ATOM 685 C CA . MET A 1 90 ? -0.456 1.279 7.873 1.00 97.94 90 MET A CA 1
ATOM 686 C C . MET A 1 90 ? 0.024 -0.175 7.960 1.00 97.94 90 MET A C 1
ATOM 688 O O . MET A 1 90 ? 1.170 -0.493 7.638 1.00 97.94 90 MET A O 1
ATOM 692 N N . VAL A 1 91 ? -0.871 -1.081 8.356 1.00 98.38 91 VAL A N 1
ATOM 693 C CA . VAL A 1 91 ? -0.620 -2.527 8.329 1.00 98.38 91 VAL A CA 1
ATOM 694 C C . VAL A 1 91 ? -1.211 -3.118 7.061 1.00 98.38 91 VAL A C 1
ATOM 696 O O . VAL A 1 91 ? -2.429 -3.178 6.894 1.00 98.38 91 VAL A O 1
ATOM 699 N N . ARG A 1 92 ? -0.349 -3.608 6.177 1.00 98.12 92 ARG A N 1
ATOM 700 C CA . ARG A 1 92 ? -0.741 -4.237 4.916 1.00 98.12 92 ARG A CA 1
ATOM 701 C C . ARG A 1 92 ? -1.009 -5.728 5.113 1.00 98.12 92 ARG A C 1
ATOM 703 O O . ARG A 1 92 ? -0.265 -6.438 5.791 1.00 98.12 92 ARG A O 1
ATOM 710 N N . ARG A 1 93 ? -2.097 -6.209 4.520 1.00 97.06 93 ARG A N 1
ATOM 711 C CA . ARG A 1 93 ? -2.505 -7.622 4.426 1.00 97.06 93 ARG A CA 1
ATOM 712 C C . ARG A 1 93 ? -2.840 -7.981 2.980 1.00 97.06 93 ARG A C 1
ATOM 714 O O . ARG A 1 93 ? -3.769 -8.742 2.717 1.00 97.06 93 ARG A O 1
ATOM 721 N N . SER A 1 94 ? -2.095 -7.383 2.059 1.00 97.19 94 SER A N 1
ATOM 722 C CA . SER A 1 94 ? -2.249 -7.590 0.630 1.00 97.19 94 SER A CA 1
ATOM 723 C C . SER A 1 94 ? -1.956 -9.038 0.246 1.00 97.19 94 SER A C 1
ATOM 725 O O . SER A 1 94 ? -1.122 -9.693 0.867 1.00 97.19 94 SER A O 1
ATOM 727 N N . MET A 1 95 ? -2.641 -9.536 -0.779 1.00 96.81 95 MET A N 1
ATOM 728 C CA . MET A 1 95 ? -2.440 -10.889 -1.302 1.00 96.81 95 MET A CA 1
ATOM 729 C C . MET A 1 95 ? -2.574 -10.904 -2.825 1.00 96.81 95 MET A C 1
ATOM 731 O O . MET A 1 95 ? -3.387 -10.146 -3.366 1.00 96.81 95 MET A O 1
ATOM 735 N N . PRO A 1 96 ? -1.825 -11.763 -3.538 1.00 97.56 96 PRO A N 1
ATOM 736 C CA . PRO A 1 96 ? -2.009 -11.931 -4.972 1.00 97.56 96 PRO A CA 1
ATOM 737 C C . PRO A 1 96 ? -3.390 -12.524 -5.292 1.00 97.56 96 PRO A C 1
ATOM 739 O O . PRO A 1 96 ? -3.974 -13.249 -4.484 1.00 97.56 96 PRO A O 1
ATOM 742 N N . TRP A 1 97 ? -3.904 -12.247 -6.488 1.00 97.88 97 TRP A N 1
ATOM 743 C CA . TRP A 1 97 ? -5.135 -12.845 -7.016 1.00 97.88 97 TRP A CA 1
ATOM 744 C C . TRP A 1 97 ? -4.978 -13.252 -8.478 1.00 97.88 97 TRP A C 1
ATOM 746 O O . TRP A 1 97 ? -4.124 -12.724 -9.189 1.00 97.88 97 TRP A O 1
ATOM 756 N N . VAL A 1 98 ? -5.828 -14.185 -8.910 1.00 97.50 98 VAL A N 1
ATOM 757 C CA . VAL A 1 98 ? -5.921 -14.674 -10.290 1.00 97.50 98 VAL A CA 1
ATOM 758 C C . VAL A 1 98 ? -7.394 -14.885 -10.638 1.00 97.50 98 VAL A C 1
ATOM 760 O O . VAL A 1 98 ? -8.134 -15.483 -9.856 1.00 97.50 98 VAL A O 1
ATOM 763 N N . GLU A 1 99 ? -7.808 -14.423 -11.812 1.00 96.19 99 GLU A N 1
ATOM 764 C CA . GLU A 1 99 ? -9.123 -14.649 -12.405 1.00 96.19 99 GLU A CA 1
ATOM 765 C C . GLU A 1 99 ? -8.973 -14.875 -13.918 1.00 96.19 99 GLU A C 1
ATOM 767 O O . GLU A 1 99 ? -8.764 -13.950 -14.701 1.00 96.19 99 GLU A O 1
ATOM 772 N N . GLY A 1 100 ? -9.064 -16.135 -14.352 1.00 94.75 100 GLY A N 1
ATOM 773 C CA . GLY A 1 100 ? -8.807 -16.489 -15.749 1.00 94.75 100 GLY A CA 1
ATOM 774 C C . GLY A 1 100 ? -7.372 -16.143 -16.156 1.00 94.75 100 GLY A C 1
ATOM 775 O O . GLY A 1 100 ? -6.430 -16.688 -15.586 1.00 94.75 100 GLY A O 1
ATOM 776 N N . ASN A 1 101 ? -7.224 -15.248 -17.137 1.00 93.38 101 ASN A N 1
ATOM 777 C CA . ASN A 1 101 ? -5.921 -14.745 -17.592 1.00 93.38 101 AS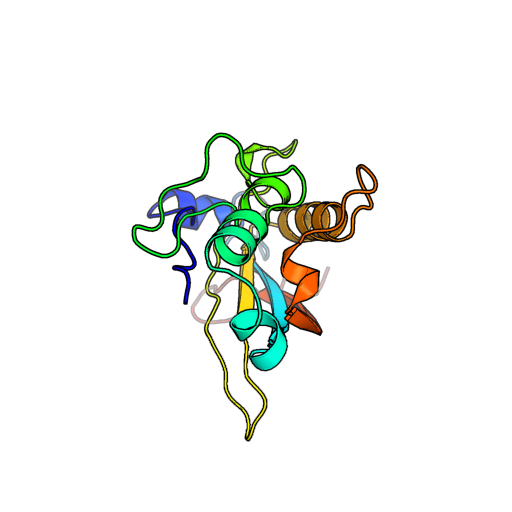N A CA 1
ATOM 778 C C . ASN A 1 101 ? -5.499 -13.445 -16.889 1.00 93.38 101 ASN A C 1
ATOM 780 O O . ASN A 1 101 ? -4.377 -12.989 -17.092 1.00 93.38 101 ASN A O 1
ATOM 784 N N . ASP A 1 102 ? -6.385 -12.841 -16.097 1.00 96.88 102 ASP A N 1
ATOM 785 C CA . ASP A 1 102 ? -6.069 -11.645 -15.330 1.00 96.88 102 ASP A CA 1
ATOM 786 C C . ASP A 1 102 ? -5.504 -12.048 -13.964 1.00 96.88 102 ASP A C 1
ATOM 788 O O . ASP A 1 102 ? -5.955 -13.006 -13.334 1.00 96.88 102 ASP A O 1
ATOM 792 N N . ALA A 1 103 ? -4.513 -11.307 -13.485 1.00 98.00 103 ALA A N 1
ATOM 793 C CA . ALA A 1 103 ? -3.954 -11.494 -12.157 1.00 98.00 103 ALA A CA 1
ATOM 794 C C . ALA A 1 103 ? -3.335 -10.192 -11.641 1.00 98.00 103 ALA A C 1
ATOM 796 O O . ALA A 1 103 ? -3.091 -9.242 -12.394 1.00 98.00 103 ALA A O 1
ATOM 797 N N . GLY A 1 104 ? -3.081 -10.143 -10.339 1.00 98.25 104 GLY A N 1
ATOM 798 C CA . GLY A 1 104 ? -2.377 -9.026 -9.727 1.00 98.25 104 GLY A CA 1
ATOM 799 C C . GLY A 1 104 ? -2.396 -9.069 -8.209 1.00 98.25 104 GLY A C 1
ATOM 800 O O . GLY A 1 104 ? -2.259 -10.141 -7.624 1.00 98.25 104 GLY A O 1
ATOM 801 N N . LEU A 1 105 ? -2.573 -7.911 -7.571 1.00 98.50 105 LEU A N 1
ATOM 802 C CA . LEU A 1 105 ? -2.532 -7.751 -6.117 1.00 98.50 105 LEU A CA 1
ATOM 803 C C . LEU A 1 105 ? -3.851 -7.184 -5.587 1.00 98.50 105 LEU A C 1
ATOM 805 O O . LEU A 1 105 ? -4.343 -6.171 -6.075 1.00 98.50 105 LEU A O 1
ATOM 809 N N . ASN A 1 106 ? -4.413 -7.812 -4.560 1.00 98.25 106 ASN A N 1
ATOM 810 C CA . ASN A 1 106 ? -5.437 -7.200 -3.728 1.00 98.25 106 ASN A CA 1
ATOM 811 C C . ASN A 1 106 ? -4.694 -6.449 -2.638 1.00 98.25 106 ASN A C 1
ATOM 813 O O . ASN A 1 106 ? -4.247 -7.058 -1.670 1.00 98.25 106 ASN A O 1
ATOM 817 N N . PHE A 1 107 ? -4.520 -5.146 -2.826 1.00 98.50 107 PHE A N 1
ATOM 818 C CA . PHE A 1 107 ? -3.989 -4.277 -1.793 1.00 98.50 107 PHE A CA 1
ATOM 819 C C . PHE A 1 107 ? -5.032 -4.144 -0.685 1.00 98.50 107 PHE A C 1
ATOM 821 O O . PHE A 1 107 ? -6.174 -3.769 -0.954 1.00 98.50 107 PHE A O 1
ATOM 828 N N . VAL A 1 108 ? -4.638 -4.456 0.547 1.00 98.31 108 VAL A N 1
ATOM 829 C CA . VAL A 1 108 ? -5.478 -4.297 1.739 1.00 98.31 108 VAL A CA 1
ATOM 830 C C . VAL A 1 108 ? -4.622 -3.681 2.829 1.00 98.31 108 VAL A C 1
ATOM 832 O O . VAL A 1 108 ? -3.613 -4.271 3.216 1.00 98.31 108 VAL A O 1
ATOM 835 N N . ALA A 1 109 ? -5.023 -2.525 3.343 1.00 98.38 109 ALA A N 1
ATOM 836 C CA . ALA A 1 109 ? -4.314 -1.836 4.412 1.00 98.38 109 ALA A CA 1
ATOM 837 C C . ALA A 1 109 ? -5.259 -1.443 5.544 1.00 98.38 109 ALA A C 1
ATOM 839 O O . ALA A 1 109 ? -6.371 -0.989 5.289 1.00 98.38 109 ALA A O 1
ATOM 840 N N . PHE A 1 110 ? -4.787 -1.611 6.777 1.00 98.62 110 PHE A N 1
ATOM 841 C CA . PHE A 1 110 ? -5.477 -1.273 8.016 1.00 98.62 110 PHE A CA 1
ATOM 842 C C . PHE A 1 110 ? -4.749 -0.127 8.715 1.00 98.62 110 PHE A C 1
ATOM 844 O O . PHE A 1 110 ? -3.524 -0.172 8.860 1.00 98.62 110 PHE A O 1
ATOM 851 N N . ALA A 1 111 ? -5.496 0.868 9.178 1.00 98.50 111 ALA A N 1
ATOM 852 C CA . ALA A 1 111 ? -4.967 1.998 9.931 1.00 98.50 111 ALA A CA 1
ATOM 853 C C . ALA A 1 111 ? -6.020 2.572 10.898 1.00 98.50 111 ALA A C 1
ATOM 855 O O . ALA A 1 111 ? -7.198 2.202 10.862 1.00 98.50 111 ALA A O 1
ATOM 856 N N . THR A 1 112 ? -5.607 3.494 11.768 1.00 98.06 112 THR A N 1
ATOM 857 C CA . THR A 1 112 ? -6.511 4.223 12.677 1.00 98.06 112 THR A CA 1
ATOM 858 C C . THR A 1 112 ? -7.329 5.325 11.990 1.00 98.06 112 THR A C 1
ATOM 860 O O . THR A 1 112 ? -8.301 5.804 12.571 1.00 98.06 112 THR A O 1
ATOM 863 N N . SER A 1 113 ? -6.988 5.695 10.753 1.00 97.56 113 SER A N 1
ATOM 864 C CA . SER A 1 113 ? -7.769 6.554 9.852 1.00 97.56 113 SER A CA 1
ATOM 865 C C . SER A 1 113 ? -7.486 6.178 8.389 1.00 97.56 113 SER A C 1
ATOM 867 O O . SER A 1 113 ? -6.660 5.308 8.117 1.00 97.56 113 SER A O 1
ATOM 869 N N . LEU A 1 114 ? -8.165 6.815 7.429 1.00 97.88 114 LEU A N 1
ATOM 870 C CA . LEU A 1 114 ? -7.877 6.637 5.996 1.00 97.88 114 LEU A CA 1
ATOM 871 C C . LEU A 1 114 ? -6.725 7.526 5.496 1.00 97.88 114 LEU A C 1
ATOM 873 O O . LEU A 1 114 ? -6.239 7.320 4.384 1.00 97.88 114 LEU A O 1
ATOM 877 N N . ASP A 1 115 ? -6.260 8.480 6.309 1.00 97.88 115 ASP A N 1
ATOM 878 C CA . ASP A 1 115 ? -5.286 9.491 5.883 1.00 97.88 115 ASP A CA 1
ATOM 879 C C . ASP A 1 115 ? -3.967 8.887 5.382 1.00 97.88 115 ASP A C 1
ATOM 881 O O . ASP A 1 115 ? -3.526 9.307 4.310 1.00 97.88 115 ASP A O 1
ATOM 885 N N . PRO A 1 116 ? -3.355 7.880 6.053 1.00 98.12 116 PRO A N 1
ATOM 886 C CA . PRO A 1 116 ? -2.117 7.261 5.577 1.00 98.12 116 PRO A CA 1
ATOM 887 C C . PRO A 1 116 ? -2.214 6.734 4.143 1.00 98.12 116 PRO A C 1
ATOM 889 O O . PRO A 1 116 ? -1.298 6.903 3.340 1.00 98.12 116 PRO A O 1
ATOM 892 N N . PHE A 1 117 ? -3.353 6.127 3.805 1.00 97.38 117 PHE A N 1
ATOM 893 C CA . PHE A 1 117 ? -3.605 5.622 2.463 1.00 97.38 117 PHE A CA 1
ATOM 894 C C . PHE A 1 117 ? -3.782 6.762 1.458 1.00 97.38 117 PHE A C 1
ATOM 896 O O . PHE A 1 117 ? -3.192 6.729 0.378 1.00 97.38 117 PHE A O 1
ATOM 903 N N . GLU A 1 118 ? -4.561 7.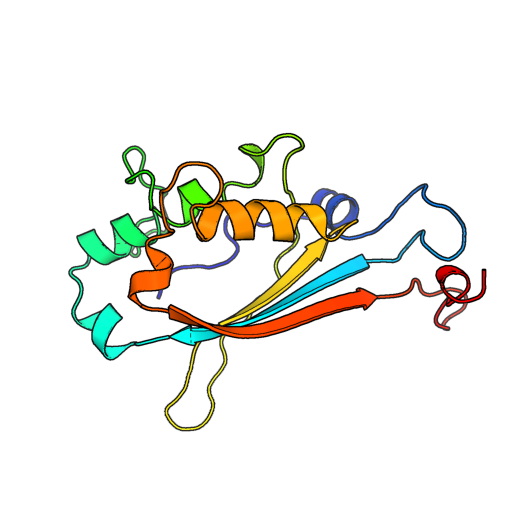788 1.807 1.00 96.88 118 GLU A N 1
ATOM 904 C CA . GLU A 1 118 ? -4.817 8.903 0.899 1.00 96.88 118 GLU A CA 1
ATOM 905 C C . GLU A 1 118 ? -3.550 9.697 0.575 1.00 96.88 118 GLU A C 1
ATOM 907 O O . GLU A 1 118 ? -3.327 10.027 -0.590 1.00 96.88 118 GLU A O 1
ATOM 912 N N . VAL A 1 119 ? -2.708 9.996 1.570 1.00 97.88 119 VAL A N 1
ATOM 913 C CA . VAL A 1 119 ? -1.474 10.762 1.335 1.00 97.88 119 VAL A CA 1
ATOM 914 C C . VAL A 1 119 ? -0.471 9.971 0.500 1.00 97.88 119 VAL A C 1
ATOM 916 O O . VAL A 1 119 ? 0.099 10.531 -0.439 1.00 97.88 119 VAL A O 1
ATOM 919 N N . MET A 1 120 ? -0.329 8.662 0.747 1.00 97.81 120 MET A N 1
ATOM 920 C CA . MET A 1 120 ? 0.503 7.796 -0.090 1.00 97.81 120 MET A CA 1
ATOM 921 C C . MET A 1 120 ? -0.019 7.731 -1.518 1.00 97.81 120 MET A C 1
ATOM 923 O O . MET A 1 120 ? 0.746 7.949 -2.453 1.00 97.81 120 MET A O 1
ATOM 927 N N . LEU A 1 121 ? -1.320 7.499 -1.713 1.00 97.31 121 LEU A N 1
ATOM 928 C CA . LEU A 1 121 ? -1.891 7.418 -3.054 1.00 97.31 121 LEU A CA 1
ATOM 929 C C . LEU A 1 121 ? -1.731 8.742 -3.813 1.00 97.31 121 LEU A C 1
ATOM 931 O O . LEU A 1 121 ? -1.377 8.720 -4.990 1.00 97.31 121 LEU A O 1
ATOM 935 N N . ARG A 1 122 ? -1.931 9.893 -3.151 1.00 97.94 122 ARG A N 1
ATOM 936 C CA . ARG A 1 122 ? -1.697 11.227 -3.740 1.00 97.94 122 ARG A CA 1
ATOM 937 C C . ARG A 1 122 ? -0.245 11.401 -4.184 1.00 97.94 122 ARG A C 1
ATOM 939 O O . ARG A 1 122 ? -0.013 11.866 -5.302 1.00 97.94 122 ARG A O 1
ATOM 946 N N . ARG A 1 123 ? 0.721 10.985 -3.358 1.00 98.38 123 ARG A N 1
ATOM 947 C CA . ARG A 1 123 ? 2.141 10.981 -3.732 1.00 98.38 123 ARG A CA 1
ATOM 948 C C . ARG A 1 123 ? 2.397 10.039 -4.912 1.00 98.38 123 ARG A C 1
ATOM 950 O O . ARG A 1 123 ? 3.044 10.445 -5.874 1.00 98.38 123 ARG A O 1
ATOM 957 N N . MET A 1 124 ? 1.845 8.826 -4.905 1.00 98.56 124 MET A N 1
ATOM 958 C CA . MET A 1 124 ? 2.007 7.864 -6.003 1.00 98.56 124 MET A CA 1
ATOM 959 C C . MET A 1 124 ? 1.497 8.415 -7.342 1.00 98.56 124 MET A C 1
ATOM 961 O O . MET A 1 124 ? 2.139 8.222 -8.370 1.00 98.56 124 MET A O 1
ATOM 965 N N . VAL A 1 125 ? 0.369 9.133 -7.358 1.00 98.25 125 VAL A N 1
ATOM 966 C CA . VAL A 1 125 ? -0.173 9.732 -8.595 1.00 98.25 125 VAL A CA 1
ATOM 967 C C . VAL A 1 125 ? 0.486 11.068 -8.976 1.00 98.25 125 VAL A C 1
ATOM 969 O O . VAL A 1 125 ? 0.020 11.737 -9.897 1.00 98.25 125 VAL A O 1
ATOM 972 N N . GLY A 1 126 ? 1.548 11.476 -8.275 1.00 98.12 126 GLY A N 1
ATOM 973 C CA . GLY A 1 126 ? 2.309 12.692 -8.564 1.00 98.12 126 GLY A CA 1
ATOM 974 C C . GLY A 1 126 ? 1.615 13.996 -8.171 1.00 98.12 126 GLY A C 1
ATOM 975 O O . GLY A 1 126 ? 1.982 15.050 -8.683 1.00 98.12 126 GLY A O 1
ATOM 976 N N . GLN A 1 127 ? 0.621 13.973 -7.275 1.00 97.94 127 GLN A N 1
ATOM 977 C CA . GLN A 1 127 ? -0.050 15.208 -6.834 1.00 97.94 127 GLN A CA 1
ATOM 978 C C . GLN A 1 127 ? 0.821 16.091 -5.930 1.00 97.94 127 GLN A C 1
ATOM 980 O O . GLN A 1 127 ? 0.528 17.275 -5.790 1.00 97.94 127 GLN A O 1
ATOM 985 N N . GLU A 1 128 ? 1.866 15.535 -5.317 1.00 94.19 128 GLU A N 1
ATOM 986 C CA . GLU A 1 128 ? 2.762 16.274 -4.420 1.00 94.19 128 GLU A CA 1
ATOM 987 C C . GLU A 1 128 ? 3.858 17.034 -5.179 1.00 94.19 128 GLU A C 1
ATOM 989 O O . GLU A 1 128 ? 4.091 18.212 -4.923 1.00 94.19 128 GLU A O 1
ATOM 994 N N . ASP A 1 129 ? 4.513 16.371 -6.130 1.00 96.88 129 ASP A N 1
ATOM 995 C CA . ASP A 1 129 ? 5.757 16.831 -6.761 1.00 96.88 129 ASP A CA 1
ATOM 996 C C . ASP A 1 129 ? 5.787 16.629 -8.288 1.00 96.88 129 ASP A C 1
ATOM 998 O O . ASP A 1 129 ? 6.793 16.915 -8.937 1.00 96.88 129 ASP A O 1
ATOM 1002 N N . GLY A 1 130 ? 4.694 16.142 -8.885 1.00 98.25 130 GLY A N 1
ATOM 1003 C CA . GLY A 1 130 ? 4.619 15.804 -10.307 1.00 98.25 130 GLY A CA 1
ATOM 1004 C C . GLY A 1 130 ? 5.293 14.480 -10.685 1.00 98.25 130 GLY A C 1
ATOM 1005 O O . GLY A 1 130 ? 5.263 14.111 -11.860 1.00 98.25 130 GLY A O 1
ATOM 1006 N N . VAL A 1 131 ? 5.879 13.750 -9.730 1.00 98.56 131 VAL A N 1
ATOM 1007 C CA . VAL A 1 131 ? 6.539 12.462 -9.972 1.00 98.56 131 VAL A CA 1
ATOM 1008 C C . VAL A 1 131 ? 5.537 11.330 -9.767 1.00 98.56 131 VAL A C 1
ATOM 1010 O O . VAL A 1 131 ? 5.071 11.073 -8.658 1.00 98.56 131 VAL A O 1
ATOM 1013 N N . VAL A 1 132 ? 5.208 10.636 -10.854 1.00 98.56 132 VAL A N 1
ATOM 1014 C CA . VAL A 1 132 ? 4.331 9.460 -10.821 1.00 98.56 132 VAL A CA 1
ATOM 1015 C C . VAL A 1 132 ? 5.138 8.223 -10.431 1.00 98.56 132 VAL A C 1
ATOM 1017 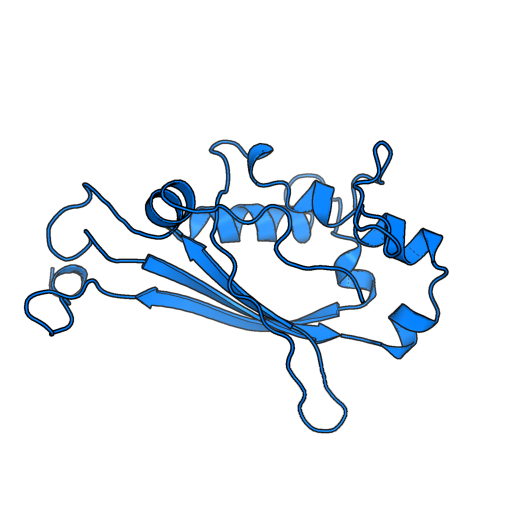O O . VAL A 1 132 ? 6.271 8.044 -10.877 1.00 98.56 132 VAL A O 1
ATOM 1020 N N . ASP A 1 133 ? 4.540 7.369 -9.609 1.00 98.75 133 ASP A N 1
ATOM 1021 C CA . ASP A 1 133 ? 5.095 6.078 -9.213 1.00 98.75 133 ASP A CA 1
ATOM 1022 C C . ASP A 1 133 ? 5.343 5.179 -10.434 1.00 98.75 133 ASP A C 1
ATOM 1024 O O . ASP A 1 133 ? 4.443 4.937 -11.247 1.00 98.75 133 ASP A O 1
ATOM 1028 N N . ALA A 1 134 ? 6.567 4.665 -10.551 1.00 98.62 134 ALA A N 1
ATOM 1029 C CA . ALA A 1 134 ? 6.986 3.783 -11.632 1.00 98.62 134 ALA A CA 1
ATOM 1030 C C . ALA A 1 134 ? 6.177 2.474 -11.679 1.00 98.62 134 ALA A C 1
ATOM 1032 O O . ALA A 1 134 ? 6.035 1.885 -12.752 1.00 98.62 134 ALA A O 1
ATOM 1033 N N . LEU A 1 135 ? 5.572 2.059 -10.559 1.00 97.44 135 LEU A N 1
ATOM 1034 C CA . LEU A 1 135 ? 4.684 0.899 -10.473 1.00 97.44 135 LEU A CA 1
ATOM 1035 C C . LEU A 1 135 ? 3.506 1.001 -11.464 1.00 97.44 135 LEU A C 1
ATOM 1037 O O . LEU A 1 135 ? 3.108 0.004 -12.069 1.00 97.44 135 LEU A O 1
ATOM 1041 N N . PHE A 1 136 ? 2.994 2.213 -11.727 1.00 98.25 136 PHE A N 1
ATOM 1042 C CA . PHE A 1 136 ? 1.936 2.430 -12.727 1.00 98.25 136 PHE A CA 1
ATOM 1043 C C . PHE A 1 136 ? 2.360 2.076 -14.160 1.00 98.25 136 PHE A C 1
ATOM 1045 O O . PHE A 1 136 ? 1.512 1.962 -15.047 1.00 98.25 136 PHE A O 1
ATOM 1052 N N . GLY A 1 137 ? 3.660 1.882 -14.399 1.00 97.88 137 GLY A N 1
ATOM 1053 C CA . GLY A 1 137 ? 4.191 1.412 -15.669 1.00 97.88 137 GLY A CA 1
ATOM 1054 C C . GLY A 1 137 ? 3.694 0.017 -16.048 1.00 97.88 137 GLY A C 1
ATOM 1055 O O . GLY A 1 137 ? 3.505 -0.232 -17.232 1.00 97.88 137 GLY A O 1
ATOM 1056 N N . PHE A 1 138 ? 3.433 -0.866 -15.083 1.00 98.00 138 PHE A N 1
ATOM 1057 C CA . PHE A 1 138 ? 3.070 -2.269 -15.340 1.00 98.00 138 PHE A CA 1
ATOM 1058 C C . PHE A 1 138 ? 1.900 -2.775 -14.484 1.00 98.00 138 PHE A C 1
ATOM 1060 O O . PHE A 1 138 ? 1.532 -3.945 -14.556 1.00 98.00 138 PHE A O 1
ATOM 1067 N N . THR A 1 139 ? 1.276 -1.929 -13.666 1.00 98.19 139 THR A N 1
ATOM 1068 C CA . THR A 1 139 ? 0.063 -2.298 -12.929 1.00 98.19 139 THR A CA 1
ATOM 1069 C C . THR A 1 139 ? -0.889 -1.121 -12.784 1.00 98.19 139 THR A C 1
ATOM 1071 O O . THR A 1 139 ? -0.486 0.039 -12.812 1.00 98.19 139 THR A O 1
ATOM 1074 N N . ARG A 1 140 ? -2.184 -1.407 -12.638 1.00 97.69 140 ARG A N 1
ATOM 1075 C CA . ARG A 1 140 ? -3.210 -0.376 -12.448 1.00 97.69 140 ARG A CA 1
ATOM 1076 C C . ARG A 1 140 ? -4.311 -0.824 -11.493 1.00 97.69 140 ARG A C 1
ATOM 1078 O O . ARG A 1 140 ? -4.686 -2.000 -11.528 1.00 97.69 140 ARG A O 1
ATOM 1085 N N . PRO A 1 141 ? -4.887 0.094 -10.703 1.00 97.38 141 PRO A N 1
ATOM 1086 C CA . PRO A 1 141 ? -6.062 -0.210 -9.910 1.00 97.38 141 PRO A CA 1
ATOM 1087 C C . PRO A 1 141 ? -7.266 -0.377 -10.847 1.00 97.38 141 PRO A C 1
ATOM 1089 O O . PRO A 1 141 ? -7.488 0.437 -11.745 1.00 97.38 141 PRO A O 1
ATOM 1092 N N . ILE A 1 142 ? -8.039 -1.441 -10.652 1.00 97.94 142 ILE A N 1
ATOM 1093 C CA . ILE A 1 142 ? -9.281 -1.723 -11.391 1.00 97.94 142 ILE A CA 1
ATOM 1094 C C . ILE A 1 142 ? -10.527 -1.565 -10.513 1.00 97.94 142 ILE A C 1
ATOM 1096 O O . ILE A 1 142 ? -11.627 -1.385 -11.029 1.00 97.94 142 ILE A O 1
ATOM 1100 N N . SER A 1 143 ? -10.355 -1.576 -9.192 1.00 97.69 143 SER A N 1
ATOM 1101 C CA . SER A 1 143 ? -11.385 -1.232 -8.216 1.00 97.69 143 SER A CA 1
ATOM 1102 C C . SER A 1 143 ? -10.744 -0.652 -6.954 1.00 97.69 143 SER A C 1
ATOM 1104 O O . SER A 1 143 ? -9.540 -0.801 -6.726 1.00 97.69 143 SER A O 1
ATOM 1106 N N . GLY A 1 144 ? -11.546 0.027 -6.135 1.00 96.88 144 GLY A N 1
ATOM 1107 C CA . GLY A 1 144 ? -11.104 0.574 -4.860 1.00 96.88 144 GLY A CA 1
ATOM 1108 C C . GLY A 1 144 ? -12.272 0.863 -3.926 1.00 96.88 144 GLY A C 1
ATOM 1109 O O . GLY A 1 144 ? -13.379 1.152 -4.382 1.00 96.88 144 GLY A O 1
ATOM 1110 N N . GLY A 1 145 ? -12.023 0.782 -2.623 1.00 97.75 145 GLY A N 1
ATOM 1111 C CA . GLY A 1 145 ? -13.018 1.048 -1.596 1.00 97.75 145 GLY A CA 1
ATOM 1112 C C . GLY A 1 145 ? -12.388 1.369 -0.249 1.00 97.75 145 GLY A C 1
ATOM 1113 O O . GLY A 1 145 ? -11.332 0.843 0.105 1.00 97.75 145 GLY A O 1
ATOM 1114 N N . HIS A 1 146 ? -13.074 2.224 0.502 1.00 98.19 146 HIS A N 1
ATOM 1115 C CA . HIS A 1 146 ? -12.775 2.503 1.898 1.00 98.19 146 HIS A CA 1
ATOM 1116 C C . HIS A 1 146 ? -13.855 1.896 2.779 1.00 98.19 146 HIS A C 1
ATOM 1118 O O . HIS A 1 146 ? -15.046 1.987 2.472 1.00 98.19 146 HIS A O 1
ATOM 1124 N N . TYR A 1 147 ? -13.435 1.308 3.890 1.00 98.00 147 TYR A N 1
ATOM 1125 C CA . TYR A 1 147 ? -14.316 0.635 4.825 1.00 98.00 147 TYR A CA 1
ATOM 1126 C C . TYR A 1 147 ? -13.964 1.013 6.255 1.00 98.00 147 TYR A C 1
ATOM 1128 O O . TYR A 1 147 ? -12.825 1.343 6.583 1.00 98.00 147 TYR A O 1
ATOM 1136 N N . TRP A 1 148 ? -14.965 0.909 7.116 1.00 97.62 148 TRP A N 1
ATOM 1137 C CA . TRP A 1 148 ? -14.802 0.962 8.556 1.00 97.62 148 TRP A CA 1
ATOM 1138 C C . TRP A 1 148 ? -15.151 -0.410 9.127 1.00 97.62 148 TRP A C 1
ATOM 1140 O O . TRP A 1 148 ? -16.251 -0.924 8.913 1.00 97.62 148 TRP A O 1
ATOM 1150 N N . CYS A 1 149 ? -14.198 -1.011 9.830 1.00 97.62 149 CYS A N 1
ATOM 1151 C CA . CYS A 1 149 ? -14.389 -2.232 10.591 1.00 97.62 149 CYS A CA 1
ATOM 1152 C C . CYS A 1 149 ? -14.761 -1.847 12.028 1.00 97.62 149 CYS A C 1
ATOM 1154 O O . CYS A 1 149 ? -13.887 -1.382 12.765 1.00 97.62 149 CYS A O 1
ATOM 1156 N N . PRO A 1 150 ? -16.032 -2.012 12.438 1.00 97.31 150 PRO A N 1
ATOM 1157 C CA . PRO A 1 150 ? -16.473 -1.629 13.772 1.00 97.31 150 PRO A CA 1
ATOM 1158 C C . PRO A 1 150 ? -15.775 -2.452 14.863 1.00 97.31 150 PRO A C 1
ATOM 1160 O O . PRO A 1 150 ? -15.414 -3.611 14.623 1.00 97.31 150 PRO A O 1
ATOM 1163 N N . PRO A 1 151 ? -15.646 -1.905 16.085 1.00 97.12 151 PRO A N 1
ATOM 1164 C CA . PRO A 1 151 ? -15.149 -2.674 17.210 1.00 97.12 151 PRO A CA 1
ATOM 1165 C C . PRO A 1 151 ? -16.111 -3.802 17.582 1.00 97.12 151 PRO A C 1
ATOM 1167 O O . PRO A 1 151 ? -17.314 -3.743 17.320 1.00 97.12 151 PRO A O 1
ATOM 1170 N N . MET A 1 152 ? -15.586 -4.811 18.273 1.00 95.75 152 MET A N 1
ATOM 1171 C CA . MET A 1 152 ? -16.389 -5.876 18.870 1.00 95.75 152 MET A CA 1
ATOM 1172 C C . MET A 1 152 ? -16.571 -5.624 20.367 1.00 95.75 152 MET A C 1
ATOM 1174 O O . MET A 1 152 ? -15.598 -5.475 21.105 1.00 95.75 152 MET A O 1
ATOM 1178 N N . LYS A 1 153 ? -17.816 -5.649 20.849 1.00 93.25 153 LYS A N 1
ATOM 1179 C CA . LYS A 1 153 ? -18.153 -5.542 22.272 1.00 93.25 153 LYS A CA 1
ATOM 1180 C C . LYS A 1 153 ? -19.124 -6.649 22.662 1.00 93.25 153 LYS A C 1
ATOM 1182 O O . LYS A 1 153 ? -20.208 -6.762 22.104 1.00 93.25 153 LYS A O 1
ATOM 1187 N N . GLY A 1 154 ? -18.728 -7.492 23.618 1.00 92.44 154 GLY A N 1
ATOM 1188 C CA . GLY A 1 154 ? -19.561 -8.617 24.066 1.00 92.44 154 GLY A CA 1
ATOM 1189 C C . GLY A 1 154 ? -19.887 -9.630 22.959 1.00 92.44 154 GLY A C 1
ATOM 1190 O O . GLY A 1 154 ? -20.961 -10.219 22.972 1.00 92.44 154 GLY A O 1
ATOM 1191 N N . GLY A 1 155 ? -18.990 -9.803 21.980 1.00 94.12 155 GLY A N 1
ATOM 1192 C CA . GLY A 1 155 ? -19.193 -10.711 20.845 1.00 94.12 155 GLY A CA 1
ATOM 1193 C C . GLY A 1 155 ? -20.094 -10.165 19.731 1.00 94.12 155 GLY A C 1
ATOM 1194 O O . GLY A 1 155 ? -20.418 -10.907 18.809 1.00 94.12 155 GLY A O 1
ATOM 1195 N N . GLN A 1 156 ? -20.482 -8.889 19.786 1.00 95.75 156 GLN A N 1
ATOM 1196 C CA . GLN A 1 156 ? -21.291 -8.221 18.763 1.00 95.75 156 GLN A CA 1
ATOM 1197 C C . GLN A 1 156 ? -20.581 -6.973 18.230 1.00 95.75 156 GLN A C 1
ATOM 1199 O O . GLN A 1 156 ? -19.724 -6.411 18.913 1.00 95.75 156 GLN A O 1
ATOM 1204 N N . LEU A 1 157 ? -20.952 -6.536 17.023 1.00 96.00 157 LEU A N 1
ATOM 1205 C CA . LEU A 1 157 ? -20.450 -5.289 16.439 1.00 96.00 157 LEU A CA 1
ATOM 1206 C C . LEU A 1 157 ? -20.951 -4.090 17.256 1.00 96.00 157 LEU A C 1
ATOM 1208 O O . LEU A 1 157 ? -22.146 -3.968 17.530 1.00 96.00 157 LEU A O 1
ATOM 1212 N N . ASP A 1 158 ? -20.048 -3.183 17.609 1.00 95.81 158 ASP A N 1
ATOM 1213 C CA . ASP A 1 158 ? -20.362 -1.930 18.287 1.00 95.81 158 ASP A CA 1
ATOM 1214 C C . ASP A 1 158 ? -20.583 -0.808 17.264 1.00 95.81 158 ASP A C 1
ATOM 1216 O O . ASP A 1 158 ? -19.666 -0.091 16.877 1.00 95.81 158 ASP A O 1
ATOM 1220 N N . LEU A 1 159 ? -21.828 -0.656 16.812 1.00 95.69 159 LEU A N 1
ATOM 1221 C CA . LEU A 1 159 ? -22.200 0.300 15.762 1.00 95.69 159 LEU A CA 1
ATOM 1222 C C . LEU A 1 159 ? -22.553 1.700 16.290 1.00 95.69 159 LEU A C 1
ATOM 1224 O O . LEU A 1 159 ? -23.153 2.497 15.570 1.00 95.69 159 LEU A O 1
ATOM 1228 N N . ARG A 1 160 ? -22.206 2.022 17.545 1.00 94.25 160 ARG A N 1
ATOM 1229 C CA . ARG A 1 160 ? -22.597 3.294 18.181 1.00 94.25 160 ARG A CA 1
ATOM 1230 C C . ARG A 1 160 ? -22.085 4.537 17.448 1.00 94.25 160 ARG A C 1
ATOM 1232 O O . ARG A 1 160 ? -22.739 5.569 17.522 1.00 94.25 160 ARG A O 1
ATOM 1239 N N . ALA A 1 161 ? -20.988 4.421 16.701 1.00 91.44 161 ALA A N 1
ATOM 1240 C CA . ALA A 1 161 ? -20.456 5.501 15.870 1.00 91.44 161 ALA A CA 1
ATOM 1241 C C . ALA A 1 161 ? -21.355 5.882 14.671 1.00 91.44 161 ALA A C 1
ATOM 1243 O O . ALA A 1 161 ? -21.150 6.936 14.084 1.00 91.44 161 ALA A O 1
ATOM 1244 N N . LEU A 1 162 ? -22.341 5.051 14.299 1.00 89.81 162 LEU A N 1
ATOM 1245 C CA . LEU A 1 162 ? -23.245 5.308 13.165 1.00 89.81 162 LEU A CA 1
ATOM 1246 C C . LEU A 1 162 ? -24.606 5.891 13.566 1.00 89.81 162 LEU A C 1
ATOM 1248 O O . LEU A 1 162 ? -25.374 6.298 12.699 1.00 89.81 162 LEU A O 1
ATOM 1252 N N . VAL A 1 163 ? -24.945 5.863 14.856 1.00 80.88 163 VAL A N 1
ATOM 1253 C CA . VAL A 1 163 ? -26.280 6.221 15.375 1.00 80.88 163 VAL A CA 1
ATOM 1254 C C . VAL A 1 163 ? -26.289 7.545 16.146 1.00 80.88 163 VAL A C 1
ATOM 1256 O O . VAL A 1 163 ? -27.243 7.816 16.873 1.00 80.88 163 VAL A O 1
ATOM 1259 N N . SER A 1 164 ? -25.229 8.348 16.007 1.00 57.84 164 SER A N 1
ATOM 1260 C CA . SER A 1 164 ? -25.106 9.685 16.604 1.00 57.84 164 SER A CA 1
ATOM 1261 C C . SER A 1 164 ? -25.824 10.758 15.798 1.00 57.84 164 SER A C 1
ATOM 1263 O O . SER A 1 164 ? -25.570 10.804 14.573 1.00 57.84 164 SER A O 1
#

Foldseek 3Di:
DADPCPVADDDVRQCQFFADDPPDAFRGRKKKKKKFDKWFQVVQVVPDDQVLNCLLQQAHRPPRHGNPPRDCQHLCNLQVQVPDVVRLHWGWPKDKDDDPPIIDITTMTIGSDCVSVVSSVCSCCCVPPNRHRSRVSTMDTPDIDMDMGIHDDPNDGRNVVVVD

Secondary structure (DSSP, 8-state):
---S-TT---HHHHHHHHS--SS-TTTTT-EEEEEEEEEE-HHHHHTS-HHHHHHHHTB-TTT-PBPTT--TTSHHHHH-GGGSSS----EE--EEEEETTEEEEEEEEEESSSHHHHHHHHHHBTTTTS-B-GGGGTEEEEEEEEEEEPPEETTEE--GGG--

Radius of gyration: 17.45 Å; chains: 1; bounding box: 47×33×45 Å

pLDDT: mean 96.56, std 3.87, range [57.84, 98.75]